Protein AF-A0A958SY53-F1 (afdb_monomer)

Nearest PDB structures (foldseek):
  1p1j-assembly1_B  TM=6.300E-01  e=2.894E+00  Saccharomyces cerevisiae
  1p1h-assembly1_C  TM=5.525E-01  e=1.852E+00  Saccharomyces cerevisiae
  1jkf-assembly1_A-2  TM=5.632E-01  e=2.104E+00  Saccharomyces cerevisiae
  1jkf-assembly1_B-2  TM=5.514E-01  e=3.503E+00  Saccharomyces cerevisiae
  1la2-assembly1_C  TM=5.282E-01  e=3.980E+00  Saccharomyces cerevisiae

Radius of gyration: 28.97 Å; Cα contacts (8 Å, |Δi|>4): 98; chains: 1; bounding box: 68×23×84 Å

Secondary structure (DSSP, 8-state):
-PPPHHHHHHHHHHHHHHHHHTTSS-------TT---------TT-EEEEEEEEEEEEEETTEEEEEEEEEEEEEEEEEEE-SS-EEEEEEE----------

Mean predicted aligned error: 14.81 Å

Solvent-accessible surface area (backbone atoms only — not comparable to full-atom values): 6851 Å² total; per-residue (Å²): 137,81,81,59,67,69,56,57,53,50,53,51,52,50,51,55,54,59,57,68,70,68,75,81,80,79,79,80,76,81,71,74,75,88,64,78,96,72,94,75,91,78,53,66,72,44,73,48,80,45,75,50,72,51,74,50,75,41,72,54,95,94,37,80,75,42,81,48,73,50,73,46,47,31,40,39,32,27,77,35,66,58,101,87,49,72,43,69,51,73,48,67,69,83,77,88,82,78,86,87,78,132

pLDDT: mean 78.02, std 15.88, range [39.72, 96.75]

Structure (mmCIF, N/CA/C/O backbone):
data_AF-A0A958SY53-F1
#
_entry.id   AF-A0A958SY53-F1
#
loop_
_atom_site.group_PDB
_atom_site.id
_atom_site.type_symbol
_atom_site.label_atom_id
_atom_site.label_alt_id
_atom_site.label_comp_id
_atom_site.label_asym_id
_atom_site.label_entity_id
_atom_site.label_seq_id
_atom_site.pdbx_PDB_ins_code
_atom_site.Cartn_x
_atom_site.Cartn_y
_atom_site.Cartn_z
_atom_site.occupancy
_atom_site.B_iso_or_equiv
_atom_site.auth_seq_id
_atom_site.auth_comp_id
_atom_site.auth_asym_id
_atom_site.auth_atom_id
_atom_site.pdbx_PDB_model_num
ATOM 1 N N . MET A 1 1 ? -27.425 -0.056 -67.933 1.00 48.47 1 MET A N 1
ATOM 2 C CA . MET A 1 1 ? -28.392 -0.542 -66.924 1.00 48.47 1 MET A CA 1
ATOM 3 C C . MET A 1 1 ? -28.431 0.480 -65.794 1.00 48.47 1 MET A C 1
ATOM 5 O O . MET A 1 1 ? -27.503 0.533 -65.004 1.00 48.47 1 MET A O 1
ATOM 9 N N . THR A 1 2 ? -29.408 1.388 -65.794 1.00 58.78 2 THR A N 1
ATOM 10 C CA . THR A 1 2 ? -29.509 2.492 -64.822 1.00 58.78 2 THR A CA 1
ATOM 11 C C . THR A 1 2 ? -30.378 2.064 -63.642 1.00 58.78 2 THR A C 1
ATOM 13 O O . THR A 1 2 ? -31.554 1.745 -63.818 1.00 58.78 2 THR A O 1
ATOM 16 N N . LEU A 1 3 ? -29.810 2.032 -62.433 1.00 57.31 3 LEU A N 1
ATOM 17 C CA . LEU A 1 3 ? -30.585 1.785 -61.214 1.00 57.31 3 LEU A CA 1
ATOM 18 C C . LEU A 1 3 ? -31.624 2.902 -61.027 1.00 57.31 3 LEU A C 1
ATOM 20 O O . LEU A 1 3 ? -31.291 4.086 -61.079 1.00 57.31 3 LEU A O 1
ATOM 24 N N . LYS A 1 4 ? -32.889 2.540 -60.770 1.00 68.31 4 LYS A N 1
ATOM 25 C CA . LYS A 1 4 ? -33.927 3.528 -60.434 1.00 68.31 4 LYS A CA 1
ATOM 26 C C . LYS A 1 4 ? -33.582 4.217 -59.108 1.00 68.31 4 LYS A C 1
ATOM 28 O O . LYS A 1 4 ? -33.306 3.547 -58.115 1.00 68.31 4 LYS A O 1
ATOM 33 N N . SER A 1 5 ? -33.690 5.549 -59.082 1.00 69.00 5 SER A N 1
ATOM 34 C CA . SER A 1 5 ? -33.386 6.429 -57.933 1.00 69.00 5 SER A CA 1
ATOM 35 C C . SER A 1 5 ? -34.0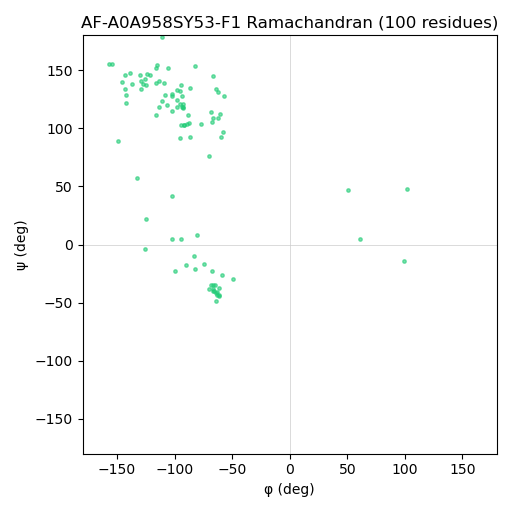36 5.984 -56.612 1.00 69.00 5 SER A C 1
ATOM 37 O O . SER A 1 5 ? -33.466 6.179 -55.541 1.00 69.00 5 SER A O 1
ATOM 39 N N . SER A 1 6 ? -35.194 5.320 -56.676 1.00 69.25 6 SER A N 1
ATOM 40 C CA . SER A 1 6 ? -35.870 4.764 -55.499 1.00 69.25 6 SER A CA 1
ATOM 41 C C . SER A 1 6 ? -35.040 3.705 -54.763 1.00 69.25 6 SER A C 1
ATOM 43 O O . SER A 1 6 ? -35.051 3.678 -53.537 1.00 69.25 6 SER A O 1
ATOM 45 N N . TYR A 1 7 ? -34.292 2.861 -55.482 1.00 77.50 7 TYR A N 1
ATOM 46 C CA . TYR A 1 7 ? -33.421 1.858 -54.864 1.00 77.50 7 TYR A CA 1
ATOM 47 C C . TYR A 1 7 ? -32.220 2.515 -54.187 1.00 77.50 7 TYR A C 1
ATOM 49 O O . TYR A 1 7 ? -31.861 2.137 -53.082 1.00 77.50 7 TYR A O 1
ATOM 57 N N . VAL A 1 8 ? -31.656 3.562 -54.795 1.00 74.50 8 VAL A N 1
ATOM 58 C CA . VAL A 1 8 ? -30.533 4.315 -54.216 1.00 74.50 8 VAL A CA 1
ATOM 59 C C . VAL A 1 8 ? -30.935 4.960 -52.886 1.00 74.50 8 VAL A C 1
ATOM 61 O O . VAL A 1 8 ? -30.198 4.855 -51.912 1.00 74.50 8 VAL A O 1
ATOM 64 N N . LYS A 1 9 ? -32.134 5.553 -52.807 1.00 76.38 9 LYS A N 1
ATOM 65 C CA . LYS A 1 9 ? -32.663 6.142 -51.562 1.00 76.38 9 LYS A CA 1
ATOM 66 C C . LYS A 1 9 ? -32.958 5.087 -50.492 1.00 76.38 9 LYS A C 1
ATOM 68 O O . LYS A 1 9 ? -32.681 5.323 -49.321 1.00 76.38 9 LYS A O 1
ATOM 73 N N . PHE A 1 10 ? -33.477 3.928 -50.897 1.00 79.50 10 PHE A N 1
ATOM 74 C CA . PHE A 1 10 ? -33.731 2.807 -49.992 1.00 79.50 10 PHE A CA 1
ATOM 75 C C . PHE A 1 10 ? -32.431 2.249 -49.395 1.00 79.50 10 PHE A C 1
ATOM 77 O O . PHE A 1 10 ? -32.318 2.126 -48.179 1.00 79.50 10 PHE A O 1
ATOM 84 N N . PHE A 1 11 ? -31.418 1.993 -50.229 1.00 80.00 11 PHE A N 1
ATOM 85 C CA . PHE A 1 11 ? -30.117 1.506 -49.764 1.00 80.00 11 PHE A CA 1
ATOM 86 C C . PHE A 1 11 ? -29.364 2.547 -48.930 1.00 80.00 11 PHE A C 1
ATOM 88 O O . PHE A 1 11 ? -28.721 2.182 -47.951 1.00 80.00 11 PHE A O 1
ATOM 95 N N . PHE A 1 12 ? -29.489 3.836 -49.253 1.00 79.62 12 PHE A N 1
ATOM 96 C CA . PHE A 1 12 ? -28.901 4.910 -48.452 1.00 79.62 12 PHE A CA 1
ATOM 97 C C . PHE A 1 12 ? -29.560 5.030 -47.067 1.00 79.62 12 PHE A C 1
ATOM 99 O O . PHE A 1 12 ? -28.866 5.174 -46.064 1.00 79.62 12 PHE A O 1
ATOM 106 N N . GLY A 1 13 ? -30.888 4.888 -46.987 1.00 80.31 13 GLY A N 1
ATOM 107 C CA . GLY A 1 13 ? -31.607 4.838 -45.710 1.00 80.31 13 GLY A CA 1
ATOM 108 C C . GLY A 1 13 ? -31.235 3.614 -44.867 1.00 80.31 13 GLY A C 1
ATOM 109 O O . GLY A 1 13 ? -30.999 3.744 -43.667 1.00 80.31 13 GLY A O 1
ATOM 110 N N . LEU A 1 14 ? -31.105 2.443 -45.501 1.00 80.19 14 LEU A N 1
ATOM 111 C CA . LEU A 1 14 ? -30.658 1.214 -44.838 1.00 80.19 14 LEU A CA 1
ATOM 112 C C . LEU A 1 14 ? -29.227 1.351 -44.301 1.00 80.19 14 LEU A C 1
ATOM 114 O O . LEU A 1 14 ? -28.941 0.921 -43.189 1.00 80.19 14 LEU A O 1
ATOM 118 N N . PHE A 1 15 ? -28.341 1.987 -45.066 1.00 77.56 15 PHE A N 1
ATOM 119 C CA . PHE A 1 15 ? -26.958 2.226 -44.667 1.00 77.56 15 PHE A CA 1
ATOM 120 C C . PHE A 1 15 ? -26.861 3.126 -43.425 1.00 77.56 15 PHE A C 1
ATOM 122 O O . PHE A 1 15 ? -26.137 2.794 -42.490 1.00 77.56 15 PHE A O 1
ATOM 129 N N . ILE A 1 16 ? -27.648 4.207 -43.358 1.00 77.19 16 ILE A N 1
ATOM 130 C CA . ILE A 1 16 ? -27.702 5.074 -42.168 1.00 77.19 16 ILE A CA 1
ATOM 131 C C . ILE A 1 16 ? -28.294 4.333 -40.960 1.00 77.19 16 ILE A C 1
ATOM 133 O O . ILE A 1 16 ? -27.782 4.469 -39.848 1.00 77.19 16 ILE A O 1
ATOM 137 N N . TYR A 1 17 ? -29.327 3.510 -41.168 1.00 75.12 17 TYR A N 1
ATOM 138 C CA . TYR A 1 17 ? -29.905 2.690 -40.101 1.00 75.12 17 TYR A CA 1
ATOM 139 C C . TYR A 1 17 ? -28.883 1.697 -39.526 1.00 75.12 17 TYR A C 1
ATOM 141 O O . TYR A 1 17 ? -28.731 1.617 -38.309 1.00 75.12 17 TYR A O 1
ATOM 149 N N . LEU A 1 18 ? -28.111 1.014 -40.378 1.00 73.12 18 LEU A N 1
ATOM 150 C CA . LEU A 1 18 ? -27.084 0.060 -39.944 1.00 73.12 18 LEU A CA 1
ATOM 151 C C . LEU A 1 18 ? -25.933 0.719 -39.165 1.00 73.12 18 LEU A C 1
ATOM 153 O O . LEU A 1 18 ? -25.432 0.122 -38.215 1.00 73.12 18 LEU A O 1
ATOM 157 N N . ILE A 1 19 ? -25.545 1.954 -39.506 1.00 69.44 19 ILE A N 1
ATOM 158 C CA . ILE A 1 19 ? -24.502 2.697 -38.773 1.00 69.44 19 ILE A CA 1
ATOM 159 C C . ILE A 1 19 ? -24.975 3.078 -37.360 1.00 69.44 19 ILE A C 1
ATOM 161 O O . ILE A 1 19 ? -24.188 3.031 -36.418 1.00 69.44 19 ILE A O 1
ATOM 165 N N . SER A 1 20 ? -26.264 3.393 -37.183 1.00 64.88 20 SER A N 1
ATOM 166 C CA . SER A 1 20 ? -26.818 3.817 -35.886 1.00 64.88 20 SER A CA 1
ATOM 167 C C . SER A 1 20 ? -26.837 2.725 -34.805 1.00 64.88 20 SER A C 1
ATOM 169 O O . SER A 1 20 ? -26.832 3.041 -33.618 1.00 64.88 20 SER A O 1
ATOM 171 N N . ILE A 1 21 ? -26.812 1.445 -35.194 1.00 65.56 21 ILE A N 1
ATOM 172 C CA . ILE A 1 21 ? -26.846 0.300 -34.263 1.00 65.56 21 ILE A CA 1
ATOM 173 C C . ILE A 1 21 ? -25.438 0.001 -33.701 1.00 65.56 21 ILE A C 1
ATOM 175 O O . ILE A 1 21 ? -25.302 -0.605 -32.641 1.00 65.56 21 ILE A O 1
ATOM 179 N N . GLY A 1 22 ? -24.376 0.453 -34.380 1.00 60.03 22 GLY A N 1
ATOM 180 C CA . GLY A 1 22 ? -22.984 0.137 -34.036 1.00 60.03 22 GLY A CA 1
ATOM 181 C C . GLY A 1 22 ? -22.350 1.001 -32.940 1.00 60.03 22 GLY A C 1
ATOM 182 O O . GLY A 1 22 ? -21.258 0.676 -32.483 1.00 60.03 22 GLY A O 1
ATOM 183 N N . SER A 1 23 ? -22.992 2.090 -32.503 1.00 57.03 23 SER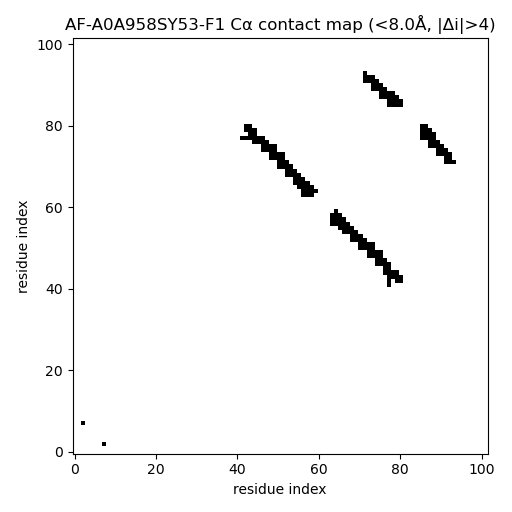 A N 1
ATOM 184 C CA . SER A 1 23 ? -22.351 3.089 -31.625 1.00 57.03 23 SER A CA 1
ATOM 185 C C . SER A 1 23 ? -22.581 2.901 -30.119 1.00 57.03 23 SER A C 1
ATOM 187 O O . SER A 1 23 ? -22.134 3.742 -29.348 1.00 57.03 23 SER A O 1
ATOM 189 N N . PHE A 1 24 ? -23.249 1.831 -29.669 1.00 54.97 24 PHE A N 1
ATOM 190 C CA . PHE A 1 24 ? -23.637 1.685 -28.252 1.00 54.97 24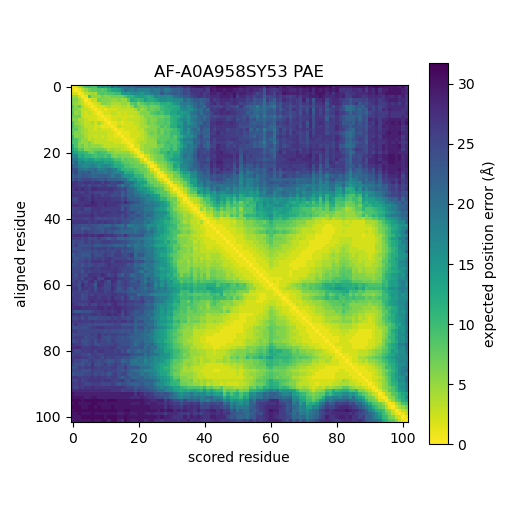 PHE A CA 1
ATOM 191 C C . PHE A 1 24 ? -22.765 0.729 -27.412 1.00 54.97 24 PHE A C 1
ATOM 193 O O . PHE A 1 24 ? -23.073 0.496 -26.249 1.00 54.97 24 PHE A O 1
ATOM 200 N N . SER A 1 25 ? -21.676 0.175 -27.958 1.00 56.94 25 SER A N 1
ATOM 201 C CA . SER A 1 25 ? -20.990 -0.971 -27.320 1.00 56.94 25 SER A CA 1
ATOM 202 C C . SER A 1 25 ? -19.498 -0.782 -27.034 1.00 56.94 25 SER A C 1
ATOM 204 O O . SER A 1 25 ? -18.783 -1.768 -26.900 1.00 56.94 25 SER A O 1
ATOM 206 N N . ALA A 1 26 ? -19.006 0.453 -26.943 1.00 53.41 26 ALA A N 1
ATOM 207 C CA . ALA A 1 26 ? -17.604 0.713 -26.606 1.00 53.41 26 ALA A CA 1
ATOM 208 C C . ALA A 1 26 ? -17.493 1.782 -25.515 1.00 53.41 26 ALA A C 1
ATOM 210 O O . ALA A 1 26 ? -16.885 2.830 -25.704 1.00 53.41 26 ALA A O 1
ATOM 211 N N . GLN A 1 27 ? -18.133 1.533 -24.375 1.00 56.59 27 GLN A N 1
ATOM 212 C CA . GLN A 1 27 ? -17.782 2.227 -23.145 1.00 56.59 27 GLN A CA 1
ATOM 213 C C . GLN A 1 27 ? -16.816 1.304 -22.404 1.00 56.59 27 GLN A C 1
ATOM 215 O O . GLN A 1 27 ? -17.239 0.378 -21.715 1.00 56.59 27 GLN A O 1
ATOM 220 N N . GLU A 1 28 ? -15.516 1.487 -22.639 1.00 58.69 28 GLU A N 1
ATOM 221 C CA . GLU A 1 28 ? -14.492 0.821 -21.839 1.00 58.69 28 GLU A CA 1
ATOM 222 C C . GLU A 1 28 ? -14.683 1.280 -20.394 1.00 58.69 28 GLU A C 1
ATOM 224 O O . GLU A 1 28 ? -14.556 2.461 -20.071 1.00 58.69 28 GLU A O 1
ATOM 229 N N . GLN A 1 29 ? -15.096 0.355 -19.532 1.00 55.94 29 GLN A N 1
ATOM 230 C CA . GLN A 1 29 ? -15.154 0.608 -18.106 1.00 55.94 29 GLN A CA 1
ATOM 231 C C . GLN A 1 29 ? -13.707 0.752 -17.641 1.00 55.94 29 GLN A C 1
ATOM 233 O O . GLN A 1 29 ? -12.982 -0.239 -17.573 1.00 55.94 29 GLN A O 1
ATOM 238 N N . GLU A 1 30 ? -13.286 1.985 -17.361 1.00 57.41 30 GLU A N 1
ATOM 239 C CA . GLU A 1 30 ? -12.031 2.271 -16.677 1.00 57.41 30 GLU A CA 1
ATOM 240 C C . GLU A 1 30 ? -12.103 1.577 -15.312 1.00 57.41 30 GLU A C 1
ATOM 242 O O . GLU A 1 30 ? -12.708 2.067 -14.358 1.00 57.41 30 GLU A O 1
ATOM 247 N N . THR A 1 31 ? -11.596 0.346 -15.245 1.00 58.84 31 THR A N 1
ATOM 248 C CA . THR A 1 31 ? -11.385 -0.340 -13.978 1.00 58.84 31 THR A CA 1
ATOM 249 C C . THR A 1 31 ? -10.379 0.495 -13.222 1.00 58.84 31 THR A C 1
ATOM 251 O O . THR A 1 31 ? -9.212 0.543 -13.601 1.00 58.84 31 THR A O 1
ATOM 254 N N . ASP A 1 32 ? -10.845 1.170 -12.178 1.00 56.16 32 ASP A N 1
ATOM 255 C CA . ASP A 1 32 ? -9.985 1.870 -11.244 1.00 56.16 32 ASP A CA 1
ATOM 256 C C . ASP A 1 32 ? -8.999 0.857 -10.632 1.00 56.16 32 ASP A C 1
ATOM 258 O O . ASP A 1 32 ? -9.327 0.099 -9.718 1.00 56.16 32 ASP A O 1
ATOM 262 N N . THR A 1 33 ? -7.787 0.792 -11.190 1.00 65.25 33 THR A N 1
ATOM 263 C CA . THR A 1 3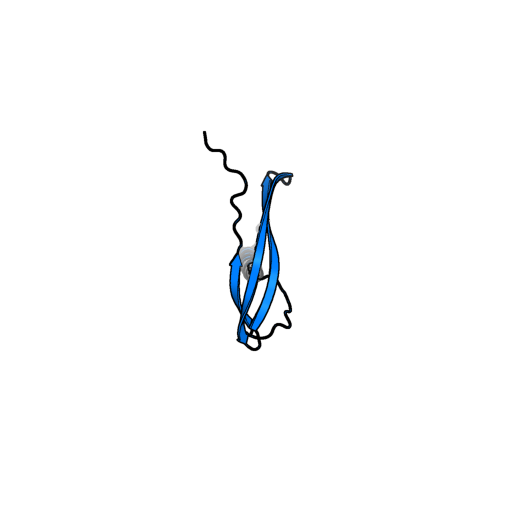3 ? -6.718 -0.105 -10.733 1.00 65.25 33 THR A CA 1
ATOM 264 C C . THR A 1 33 ? -5.986 0.452 -9.514 1.00 65.25 33 THR A C 1
ATOM 266 O O . THR A 1 33 ? -4.941 -0.077 -9.137 1.00 65.25 33 THR A O 1
ATOM 269 N N . THR A 1 34 ? -6.470 1.542 -8.904 1.00 69.50 34 THR A N 1
ATOM 270 C CA . THR A 1 34 ? -5.841 2.096 -7.697 1.00 69.50 34 THR A CA 1
ATOM 271 C C . THR A 1 34 ? -6.118 1.250 -6.451 1.00 69.50 34 THR A C 1
ATOM 273 O O . THR A 1 34 ? -5.388 1.362 -5.465 1.00 69.50 34 THR A O 1
ATOM 276 N N . GLY A 1 35 ? -7.124 0.366 -6.494 1.00 64.56 35 GLY A N 1
ATOM 277 C CA . GLY A 1 35 ? -7.465 -0.557 -5.413 1.00 64.56 35 GLY A CA 1
ATOM 278 C C . GLY A 1 35 ? -6.839 -1.944 -5.577 1.00 64.56 35 GLY A C 1
ATOM 279 O O . GLY A 1 35 ? -6.951 -2.573 -6.626 1.00 64.56 35 GLY A O 1
ATOM 280 N N . ILE A 1 36 ? -6.230 -2.466 -4.510 1.00 65.88 36 ILE A N 1
ATOM 281 C CA . ILE A 1 36 ? -5.807 -3.872 -4.432 1.00 65.88 36 ILE A CA 1
ATOM 282 C C . ILE A 1 36 ? -6.944 -4.658 -3.759 1.00 65.88 36 ILE A C 1
ATOM 284 O O . ILE A 1 36 ? -7.263 -4.355 -2.606 1.00 65.88 36 ILE A O 1
ATOM 288 N N . PRO A 1 37 ? -7.568 -5.654 -4.421 1.00 66.56 37 PRO A N 1
ATOM 289 C CA . PRO A 1 37 ? -8.610 -6.461 -3.796 1.00 66.56 37 PRO A CA 1
ATOM 290 C C . PRO A 1 37 ? -8.001 -7.298 -2.665 1.00 66.56 37 PRO A C 1
ATOM 292 O O . PRO A 1 37 ? -7.234 -8.231 -2.901 1.00 66.56 37 PRO A O 1
ATOM 295 N N . PHE A 1 38 ? -8.326 -6.943 -1.423 1.00 74.12 38 PHE A N 1
ATOM 296 C CA . PHE A 1 38 ? -7.774 -7.559 -0.220 1.00 74.12 38 PHE A CA 1
ATOM 297 C C . PHE A 1 38 ? -8.861 -7.669 0.852 1.00 74.12 38 PHE A C 1
ATOM 299 O O . PHE A 1 38 ? -9.441 -6.665 1.260 1.00 74.12 38 PHE A O 1
ATOM 306 N N . VAL A 1 39 ? -9.141 -8.892 1.312 1.00 77.12 39 VAL A N 1
ATOM 307 C CA . VAL A 1 39 ? -10.051 -9.127 2.441 1.00 77.12 39 VAL A CA 1
ATOM 308 C C . VAL A 1 39 ? -9.220 -9.150 3.716 1.00 77.12 39 VAL A C 1
ATOM 310 O O . VAL A 1 39 ? -8.536 -10.132 4.006 1.00 77.12 39 VAL 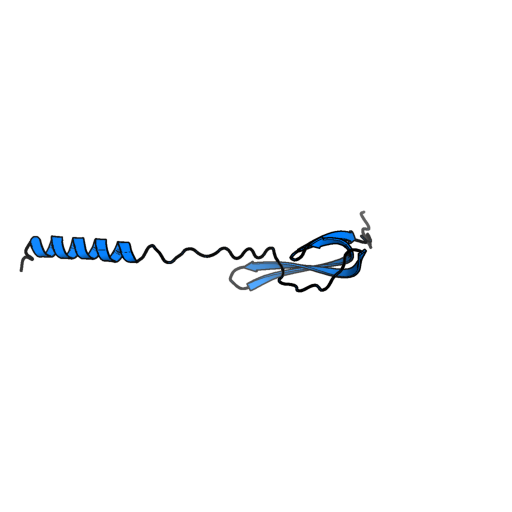A O 1
ATOM 313 N N . ALA A 1 40 ? -9.268 -8.053 4.464 1.00 75.75 40 ALA A N 1
ATOM 314 C CA . ALA A 1 40 ? -8.661 -7.964 5.782 1.00 75.75 40 ALA A CA 1
ATOM 315 C C . ALA A 1 40 ? -9.710 -8.283 6.855 1.00 75.75 40 ALA A C 1
ATOM 317 O O . ALA A 1 40 ? -10.826 -7.783 6.780 1.00 75.75 40 ALA A O 1
ATOM 3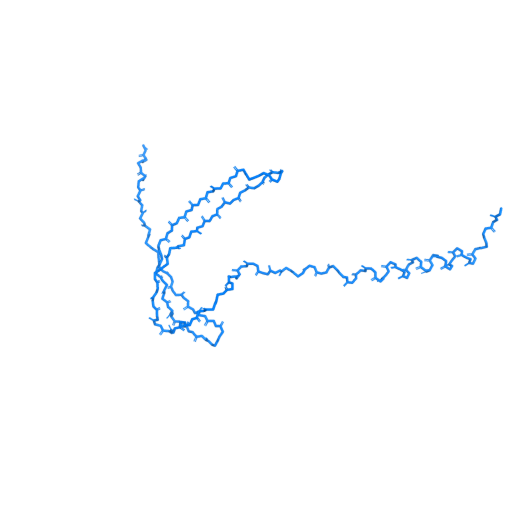18 N N . TYR A 1 41 ? -9.346 -9.071 7.867 1.00 85.25 41 TYR A N 1
ATOM 319 C CA . TYR A 1 41 ? -10.159 -9.290 9.074 1.00 85.25 41 TYR A CA 1
ATOM 320 C C . TYR A 1 41 ? -9.617 -8.464 10.244 1.00 85.25 41 TYR A C 1
ATOM 322 O O . TYR A 1 41 ? -9.453 -8.968 11.352 1.00 85.25 41 TYR A O 1
ATOM 330 N N . TRP A 1 42 ? -9.238 -7.217 9.973 1.00 91.19 42 TRP A N 1
ATOM 331 C CA . TRP A 1 42 ? -8.627 -6.362 10.983 1.00 91.19 42 TRP A CA 1
ATOM 332 C C . TRP A 1 42 ? -9.683 -5.716 11.868 1.00 91.19 42 TRP A C 1
ATOM 334 O O . TRP A 1 42 ? -10.818 -5.474 11.452 1.00 91.19 42 TRP A O 1
ATOM 344 N N . SER A 1 43 ? -9.273 -5.403 13.085 1.00 92.00 43 SER A N 1
ATOM 345 C CA . SER A 1 43 ? -10.019 -4.640 14.071 1.00 92.00 43 SER A CA 1
ATOM 346 C C . SER A 1 43 ? -9.307 -3.323 14.357 1.00 92.00 43 SER A C 1
ATOM 348 O O . SER A 1 43 ? -8.092 -3.184 14.206 1.00 92.00 43 SER A O 1
ATOM 350 N N . LYS A 1 44 ? -10.069 -2.320 14.792 1.00 95.00 44 LYS A N 1
ATOM 351 C CA . LYS A 1 44 ? -9.496 -1.068 15.289 1.00 95.00 44 LYS A CA 1
ATOM 352 C C . LYS A 1 44 ? -8.531 -1.348 16.444 1.00 95.00 44 LYS A C 1
ATOM 354 O O . LYS A 1 44 ? -8.911 -1.970 17.431 1.00 95.00 44 LYS A O 1
ATOM 359 N N . GLY A 1 45 ? -7.317 -0.819 16.337 1.00 94.44 45 GLY A N 1
ATOM 360 C CA . GLY A 1 45 ? -6.230 -1.042 17.288 1.00 94.44 45 GLY A CA 1
ATOM 361 C C . GLY A 1 45 ? -5.214 -2.092 16.841 1.00 94.44 45 GLY A C 1
ATOM 362 O O . GLY A 1 45 ? -4.127 -2.110 17.412 1.00 94.44 45 GLY A O 1
ATOM 363 N N . ASP A 1 46 ? -5.519 -2.900 15.821 1.00 95.25 46 ASP A N 1
ATOM 364 C CA . ASP A 1 46 ? -4.570 -3.880 15.295 1.00 95.25 46 ASP A CA 1
ATOM 365 C C . ASP A 1 46 ? -3.366 -3.193 14.639 1.00 95.25 46 ASP A C 1
ATOM 367 O O . ASP A 1 46 ? -3.489 -2.139 13.998 1.00 95.25 46 ASP A O 1
ATOM 371 N N . GLU A 1 47 ? -2.200 -3.821 14.788 1.00 95.12 47 GLU A N 1
ATOM 372 C CA . GLU A 1 47 ? -0.930 -3.356 14.240 1.00 95.12 47 GLU A CA 1
ATOM 373 C C . GLU A 1 47 ? -0.227 -4.472 13.461 1.00 95.12 47 GLU A C 1
ATOM 375 O O . GLU A 1 47 ? -0.096 -5.601 13.936 1.00 95.12 47 GLU A O 1
ATOM 380 N N . TYR A 1 48 ? 0.262 -4.142 12.265 1.00 91.81 48 TYR A N 1
ATOM 381 C CA . TYR A 1 48 ? 0.929 -5.083 11.366 1.00 91.81 48 TYR A CA 1
ATOM 382 C C . TYR A 1 48 ? 2.165 -4.454 10.738 1.00 91.81 48 TYR A C 1
ATOM 384 O O . TYR A 1 48 ? 2.134 -3.313 10.283 1.00 91.81 48 TYR A O 1
ATOM 392 N N . ASN A 1 49 ? 3.247 -5.223 10.652 1.00 91.56 49 ASN A N 1
ATOM 393 C CA . ASN A 1 49 ? 4.446 -4.803 9.937 1.00 91.56 49 ASN A CA 1
ATOM 394 C C . ASN A 1 49 ? 4.443 -5.404 8.532 1.00 91.56 49 ASN A C 1
ATOM 396 O O . ASN A 1 49 ? 4.385 -6.624 8.377 1.00 91.56 49 ASN A O 1
ATOM 400 N N . PHE A 1 50 ? 4.545 -4.549 7.519 1.00 88.88 50 PHE A N 1
ATOM 401 C CA . PHE A 1 50 ? 4.642 -4.944 6.119 1.00 88.88 50 PHE A CA 1
ATOM 402 C C . PHE A 1 50 ? 5.982 -4.520 5.529 1.00 88.88 50 PHE A C 1
ATOM 404 O O . PHE A 1 50 ? 6.580 -3.521 5.927 1.00 88.88 50 PHE A O 1
ATOM 411 N N . GLN A 1 51 ? 6.435 -5.268 4.529 1.00 90.19 51 GLN A N 1
ATOM 412 C CA . GLN A 1 51 ? 7.445 -4.797 3.593 1.00 90.19 51 GLN A CA 1
ATOM 413 C C . GLN A 1 51 ? 6.728 -4.405 2.305 1.00 90.19 51 GLN A C 1
ATOM 415 O O . GLN A 1 51 ? 6.137 -5.256 1.643 1.00 90.19 51 GLN A O 1
ATOM 420 N N . ILE A 1 52 ? 6.766 -3.122 1.960 1.00 86.81 52 ILE A N 1
ATOM 421 C CA . ILE A 1 52 ? 6.215 -2.628 0.700 1.00 86.81 52 ILE A CA 1
ATOM 422 C C . ILE A 1 52 ? 7.341 -2.587 -0.320 1.00 86.81 52 ILE A C 1
ATOM 424 O O . ILE A 1 52 ? 8.378 -1.976 -0.068 1.00 86.81 52 ILE A O 1
ATOM 428 N N . THR A 1 53 ? 7.117 -3.204 -1.478 1.00 88.25 53 THR A N 1
ATOM 429 C CA . THR A 1 53 ? 8.028 -3.154 -2.622 1.00 88.25 53 THR A CA 1
ATOM 430 C C . THR A 1 53 ? 7.363 -2.394 -3.761 1.00 88.25 53 THR A C 1
ATOM 432 O O . THR A 1 53 ? 6.332 -2.811 -4.282 1.00 88.25 53 THR A O 1
ATOM 435 N N . LYS A 1 54 ? 7.961 -1.273 -4.164 1.00 86.94 54 LYS A N 1
ATOM 436 C CA . LYS A 1 54 ? 7.562 -0.512 -5.345 1.00 86.94 54 LYS A CA 1
ATOM 437 C C . LYS A 1 54 ? 8.388 -0.984 -6.532 1.00 86.94 54 LYS A C 1
ATOM 439 O O . LYS A 1 54 ? 9.605 -0.826 -6.523 1.00 86.94 54 LYS A O 1
ATOM 444 N N . VAL A 1 55 ? 7.727 -1.532 -7.546 1.00 90.50 55 VAL A N 1
ATOM 445 C CA . VAL A 1 55 ? 8.355 -1.965 -8.800 1.00 90.50 55 VAL A CA 1
ATOM 446 C C . VAL A 1 55 ? 8.074 -0.919 -9.879 1.00 90.50 55 VAL A C 1
ATOM 448 O O . VAL A 1 55 ? 6.930 -0.501 -10.056 1.00 90.50 55 VAL A O 1
ATOM 451 N N . LYS A 1 56 ? 9.114 -0.463 -10.582 1.00 90.62 56 LYS A N 1
ATOM 452 C CA . LYS A 1 56 ? 9.015 0.452 -11.721 1.00 90.62 56 LYS A CA 1
ATOM 453 C C . LYS A 1 56 ? 9.508 -0.262 -12.974 1.00 90.62 56 LYS A C 1
ATOM 455 O O . LYS A 1 56 ? 10.702 -0.524 -13.113 1.00 90.62 56 LYS A O 1
ATOM 460 N N . GLN A 1 57 ? 8.581 -0.525 -13.886 1.00 94.62 57 GLN A N 1
ATOM 461 C CA . GLN A 1 57 ? 8.859 -1.153 -15.170 1.00 94.62 57 GLN A CA 1
ATOM 462 C C . GLN A 1 57 ? 8.599 -0.168 -16.311 1.00 94.62 57 GLN A C 1
ATOM 464 O O . GLN A 1 57 ? 7.658 0.623 -16.250 1.00 94.62 57 GLN A O 1
ATOM 469 N N . GLU A 1 58 ? 9.453 -0.193 -17.329 1.00 94.56 58 GLU A N 1
ATOM 470 C CA . GLU A 1 58 ? 9.280 0.568 -18.569 1.00 94.56 58 GLU A CA 1
ATOM 471 C C . GLU A 1 58 ? 9.413 -0.404 -19.748 1.00 94.56 58 GLU A C 1
ATOM 473 O O . GLU A 1 58 ? 10.278 -1.285 -19.737 1.00 94.56 58 GLU A O 1
ATOM 478 N N . TRP A 1 59 ? 8.546 -0.253 -20.749 1.00 95.06 59 TRP A N 1
ATOM 479 C CA . TRP A 1 59 ? 8.519 -1.079 -21.956 1.00 95.06 59 TRP A CA 1
ATOM 480 C C . TRP A 1 59 ? 8.696 -0.203 -23.192 1.00 95.06 59 TRP A C 1
ATOM 482 O O . TRP A 1 59 ? 8.217 0.932 -23.234 1.00 95.06 59 TRP A O 1
ATOM 492 N N . LYS A 1 60 ? 9.367 -0.741 -24.209 1.00 94.25 60 LYS A N 1
ATOM 493 C CA . LYS A 1 60 ? 9.496 -0.142 -25.536 1.00 94.25 60 LYS A CA 1
ATOM 494 C C . LYS A 1 60 ? 9.448 -1.250 -26.582 1.00 94.25 60 LYS A C 1
ATOM 496 O O . LYS A 1 60 ? 10.208 -2.204 -26.467 1.00 94.25 60 LYS A O 1
ATOM 501 N N . ASP A 1 61 ? 8.589 -1.101 -27.588 1.00 92.50 61 ASP A N 1
ATOM 502 C CA . ASP A 1 61 ? 8.432 -2.066 -28.688 1.00 92.50 61 ASP A CA 1
ATOM 503 C C . ASP A 1 61 ? 8.233 -3.508 -28.171 1.00 92.50 61 ASP A C 1
ATOM 505 O O . ASP A 1 61 ? 8.932 -4.434 -28.574 1.00 92.50 61 ASP A O 1
ATOM 509 N N . ASP A 1 62 ? 7.336 -3.664 -27.189 1.00 92.06 62 ASP A N 1
ATOM 510 C CA . ASP A 1 62 ? 7.040 -4.914 -26.467 1.00 92.06 62 ASP A CA 1
ATOM 511 C C . ASP A 1 62 ? 8.217 -5.540 -25.690 1.00 92.06 62 ASP A C 1
ATOM 513 O O . ASP A 1 62 ? 8.072 -6.588 -25.057 1.00 92.06 62 ASP A O 1
ATOM 517 N N . ALA A 1 63 ? 9.372 -4.873 -25.645 1.00 92.88 63 ALA A N 1
ATOM 518 C CA . ALA A 1 63 ? 10.522 -5.271 -24.847 1.00 92.88 63 ALA A CA 1
ATOM 519 C C . ALA A 1 63 ? 10.581 -4.492 -23.524 1.00 92.88 63 ALA A C 1
ATOM 521 O O . ALA A 1 63 ? 10.466 -3.266 -23.488 1.00 92.88 63 ALA A O 1
ATOM 522 N N . LEU A 1 64 ? 10.807 -5.204 -22.418 1.00 93.69 64 LEU A N 1
ATOM 523 C CA . LEU A 1 64 ? 11.067 -4.601 -21.108 1.00 93.69 64 LEU A CA 1
ATOM 524 C C . LEU A 1 64 ? 12.439 -3.902 -21.132 1.00 93.69 64 LEU A C 1
ATOM 526 O O . LEU A 1 64 ? 13.468 -4.565 -21.255 1.00 93.69 64 LEU A O 1
ATOM 530 N N . THR A 1 65 ? 12.465 -2.575 -21.009 1.00 93.56 65 THR A N 1
ATOM 531 C CA . THR A 1 65 ? 13.695 -1.762 -21.070 1.00 93.56 65 THR A CA 1
ATOM 532 C C . THR A 1 65 ? 14.221 -1.361 -19.700 1.00 93.56 65 THR A C 1
ATOM 534 O O . THR A 1 65 ? 15.412 -1.082 -19.558 1.00 93.56 65 THR A O 1
ATOM 537 N N . LYS A 1 66 ? 13.359 -1.348 -18.680 1.00 89.81 66 LYS A N 1
ATOM 538 C CA . LYS A 1 66 ? 13.733 -1.011 -17.306 1.00 89.81 66 LYS A CA 1
ATOM 539 C C . LYS A 1 66 ? 12.918 -1.817 -16.311 1.00 89.81 66 LYS A C 1
ATOM 541 O O . LYS A 1 66 ? 11.720 -1.996 -16.506 1.00 89.81 66 LYS A O 1
ATOM 546 N N . ASN A 1 67 ? 13.566 -2.271 -15.243 1.00 93.19 67 ASN A N 1
ATOM 547 C CA . ASN A 1 67 ? 12.929 -2.987 -14.146 1.00 93.19 67 ASN A CA 1
ATOM 548 C C . ASN A 1 67 ? 13.672 -2.691 -12.839 1.00 93.19 67 ASN A C 1
ATOM 550 O O . ASN A 1 67 ? 14.613 -3.395 -12.481 1.00 93.19 67 ASN A O 1
ATOM 554 N N . ASP A 1 68 ? 13.253 -1.630 -12.157 1.00 91.94 68 ASP A N 1
ATOM 555 C CA . ASP A 1 68 ? 13.806 -1.238 -10.863 1.00 91.94 68 ASP A CA 1
ATOM 556 C C . ASP A 1 68 ? 12.824 -1.581 -9.746 1.00 91.94 68 ASP A C 1
ATOM 558 O O . ASP A 1 68 ? 11.605 -1.547 -9.935 1.00 91.94 68 ASP A O 1
ATOM 562 N N . SER A 1 69 ? 13.338 -1.840 -8.545 1.00 92.25 69 SER A N 1
ATOM 563 C CA . SER A 1 69 ? 12.491 -1.955 -7.361 1.00 92.25 69 SER A CA 1
ATOM 564 C C . SER A 1 69 ? 13.112 -1.281 -6.145 1.00 92.25 69 SER A C 1
ATOM 566 O O . SER A 1 69 ? 14.331 -1.245 -5.984 1.00 92.25 69 SER A O 1
ATOM 568 N N . SER A 1 70 ? 12.262 -0.740 -5.278 1.00 88.19 70 SER A N 1
ATOM 569 C CA . SER A 1 70 ? 12.645 -0.236 -3.961 1.00 88.19 70 SER A CA 1
ATOM 570 C C . SER A 1 70 ? 11.730 -0.831 -2.902 1.00 88.19 70 SER A C 1
ATOM 572 O O . SER A 1 70 ? 10.534 -0.997 -3.132 1.00 88.19 70 SER A O 1
ATOM 574 N N . SER A 1 71 ? 12.291 -1.190 -1.746 1.00 88.62 71 SER A N 1
ATOM 575 C CA . SER A 1 71 ? 11.534 -1.796 -0.647 1.00 88.62 71 SER A CA 1
ATOM 576 C C . SER A 1 71 ? 11.726 -1.025 0.648 1.00 88.62 71 SER A C 1
ATOM 578 O O . SER A 1 71 ? 12.830 -0.569 0.937 1.00 88.62 71 SER A O 1
ATOM 580 N N . TYR A 1 72 ? 10.663 -0.903 1.434 1.00 86.75 72 TYR A N 1
ATOM 581 C CA . TYR A 1 72 ? 10.684 -0.248 2.738 1.00 86.75 72 TYR A CA 1
ATOM 582 C C . TYR A 1 72 ? 9.764 -0.974 3.720 1.00 86.75 72 TYR A C 1
ATOM 584 O O . TYR A 1 72 ? 8.734 -1.535 3.339 1.00 86.75 72 TYR A O 1
ATOM 592 N N . LYS A 1 73 ? 10.168 -0.997 4.993 1.00 90.19 73 LYS A N 1
ATOM 593 C CA . LYS A 1 73 ? 9.363 -1.560 6.079 1.00 90.19 73 LYS A CA 1
ATOM 594 C C . LYS A 1 73 ? 8.421 -0.492 6.613 1.00 90.19 73 LYS A C 1
ATOM 596 O O . LYS A 1 73 ? 8.833 0.646 6.844 1.00 90.19 73 LYS A O 1
ATOM 601 N N . VAL A 1 74 ? 7.169 -0.876 6.803 1.00 91.81 74 VAL A N 1
ATOM 602 C CA . VAL A 1 74 ? 6.115 -0.012 7.325 1.00 91.81 74 VAL A CA 1
ATOM 603 C C . VAL A 1 74 ? 5.376 -0.700 8.456 1.00 91.81 74 VAL A C 1
ATOM 605 O O . VAL A 1 74 ? 5.168 -1.913 8.417 1.00 91.81 74 VAL A O 1
ATOM 608 N N . ASN A 1 75 ? 4.940 0.086 9.430 1.00 94.31 75 ASN A N 1
ATOM 609 C CA . ASN A 1 75 ? 3.966 -0.336 10.422 1.00 94.31 75 ASN A CA 1
ATOM 610 C C . ASN A 1 75 ? 2.605 0.259 10.056 1.00 94.31 75 ASN A C 1
ATOM 612 O O . ASN A 1 75 ? 2.486 1.458 9.798 1.00 94.31 75 ASN A O 1
ATOM 616 N N . PHE A 1 76 ? 1.592 -0.595 9.981 1.00 93.25 76 PHE A N 1
ATOM 617 C CA . PHE A 1 76 ? 0.206 -0.234 9.728 1.00 93.25 76 PHE A CA 1
ATOM 618 C C . PHE A 1 76 ? -0.571 -0.387 11.023 1.00 93.25 76 PHE A C 1
ATOM 620 O O . PHE A 1 76 ? -0.678 -1.494 11.543 1.00 93.25 76 PHE A O 1
ATOM 627 N N . LYS A 1 77 ? -1.157 0.711 11.493 1.00 96.06 77 LYS A N 1
ATOM 628 C CA . LYS A 1 77 ? -2.066 0.736 12.634 1.00 96.06 77 LYS A CA 1
ATOM 629 C C . LYS A 1 77 ? -3.475 1.055 12.169 1.00 96.06 77 LYS A C 1
ATOM 631 O O . LYS A 1 77 ? -3.710 2.108 11.568 1.00 96.06 77 LYS A O 1
ATOM 636 N N . VAL A 1 78 ? -4.429 0.183 12.475 1.00 95.38 78 VAL A N 1
ATOM 637 C CA . VAL A 1 78 ? -5.840 0.425 12.161 1.00 95.38 78 VAL A CA 1
ATOM 638 C C . VAL A 1 78 ? -6.403 1.408 13.181 1.00 95.38 78 VAL A C 1
ATOM 640 O O . VAL A 1 78 ? -6.662 1.063 14.332 1.00 95.38 78 VAL A O 1
ATOM 643 N N . ILE A 1 79 ? -6.576 2.662 12.769 1.00 96.75 79 ILE A N 1
ATOM 644 C CA . ILE A 1 79 ? -7.098 3.725 13.640 1.00 96.75 79 ILE A CA 1
ATOM 645 C C . ILE A 1 79 ? -8.620 3.830 13.582 1.00 96.75 79 ILE A C 1
ATOM 647 O O . ILE A 1 79 ? -9.228 4.408 14.483 1.00 96.75 79 ILE A O 1
ATOM 651 N N . ASP A 1 80 ? -9.237 3.263 12.547 1.00 94.06 80 ASP A N 1
ATOM 652 C CA . ASP A 1 80 ? -10.684 3.139 12.448 1.00 94.06 80 ASP A CA 1
ATOM 653 C C . ASP A 1 80 ? -11.093 2.011 11.500 1.00 94.06 80 ASP A C 1
ATOM 655 O O . ASP A 1 80 ? -10.3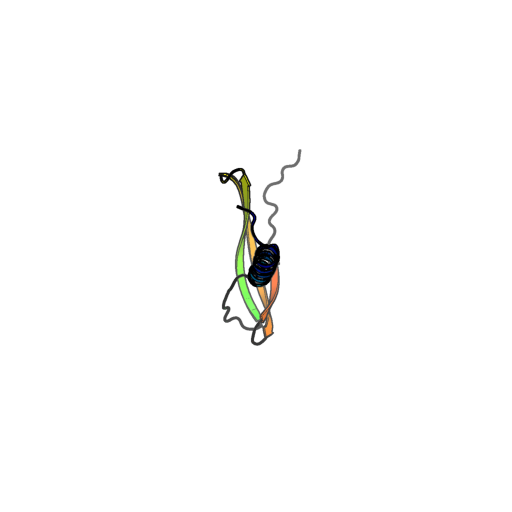47 1.659 10.584 1.00 94.06 80 ASP A O 1
ATOM 659 N N . SER A 1 81 ? -12.292 1.472 11.699 1.00 90.44 81 SER A N 1
ATOM 660 C CA . SER A 1 81 ? -12.877 0.430 10.855 1.00 90.44 81 SER A CA 1
ATOM 661 C C . SER A 1 81 ? -14.379 0.660 10.708 1.00 90.44 81 SER A C 1
ATOM 663 O O . SER A 1 81 ? -15.073 0.897 11.694 1.00 90.44 81 SER A O 1
ATOM 665 N N . THR A 1 82 ? -14.872 0.565 9.481 1.00 89.38 82 THR A N 1
ATOM 666 C CA . THR A 1 82 ? -16.299 0.515 9.126 1.00 89.38 82 THR A CA 1
ATOM 667 C C . THR A 1 82 ? -16.628 -0.885 8.604 1.00 89.38 82 THR A C 1
ATOM 669 O O . THR A 1 82 ? -15.731 -1.714 8.474 1.00 89.38 82 THR A O 1
ATOM 672 N N . GLU A 1 83 ? -17.888 -1.152 8.257 1.00 85.75 83 GLU A N 1
ATOM 673 C CA . GLU A 1 83 ? -18.287 -2.444 7.674 1.00 85.75 83 GLU A CA 1
ATOM 674 C C . GLU A 1 83 ? -17.548 -2.777 6.366 1.00 85.75 83 GLU A C 1
ATOM 676 O O . GLU A 1 83 ? -17.388 -3.949 6.038 1.00 85.75 83 GLU A O 1
ATOM 681 N N . THR A 1 84 ? -17.082 -1.765 5.622 1.00 86.75 84 THR A N 1
ATOM 682 C CA . THR A 1 84 ? -16.501 -1.955 4.280 1.00 86.75 84 THR A CA 1
ATOM 683 C C . THR A 1 84 ? -15.105 -1.366 4.102 1.00 86.75 84 THR A C 1
ATOM 685 O O . THR A 1 84 ? -14.516 -1.512 3.032 1.00 86.75 84 THR A O 1
ATOM 688 N N . SER A 1 85 ? -14.557 -0.677 5.105 1.00 86.94 85 SER A N 1
ATOM 689 C CA . SER A 1 85 ? -13.278 0.021 4.952 1.00 86.94 85 SER A CA 1
ATOM 690 C C . SER A 1 85 ? -12.520 0.210 6.258 1.00 86.94 85 SER A C 1
ATOM 692 O O . SER A 1 85 ? -13.108 0.301 7.338 1.00 86.94 85 SER A O 1
ATOM 694 N N . TYR A 1 86 ? -11.202 0.342 6.129 1.00 89.88 86 TYR A N 1
ATOM 695 C CA . TYR A 1 86 ? -10.278 0.605 7.224 1.00 89.88 86 TYR A CA 1
ATOM 696 C C . TYR A 1 86 ? -9.602 1.955 7.031 1.00 89.88 86 TYR A C 1
ATOM 698 O O . TYR A 1 86 ? -9.159 2.289 5.931 1.00 89.88 86 TYR A O 1
ATOM 706 N N . LYS A 1 87 ? -9.456 2.712 8.118 1.00 92.62 87 LYS A N 1
ATOM 707 C CA . LYS A 1 87 ? -8.560 3.864 8.165 1.00 92.62 87 LYS A CA 1
ATOM 708 C C . LYS A 1 87 ? -7.254 3.430 8.812 1.00 92.62 87 LYS A C 1
ATOM 710 O O . LYS A 1 87 ? -7.224 3.035 9.978 1.00 92.62 87 LYS A O 1
ATOM 715 N N . ILE A 1 88 ? -6.177 3.527 8.044 1.00 92.31 88 ILE A N 1
ATOM 716 C CA . ILE A 1 88 ? -4.847 3.080 8.447 1.00 92.31 88 ILE A CA 1
ATOM 717 C C . ILE A 1 88 ? -3.980 4.308 8.700 1.00 92.31 88 ILE A C 1
ATOM 719 O O . ILE A 1 88 ? -3.886 5.202 7.860 1.00 92.31 88 ILE A O 1
ATOM 723 N N . HIS A 1 89 ? -3.333 4.344 9.859 1.00 93.44 89 HIS A N 1
ATOM 724 C CA . HIS A 1 89 ? -2.168 5.184 10.075 1.00 93.44 89 HIS A CA 1
ATOM 725 C C . HIS A 1 89 ? -0.929 4.353 9.760 1.00 93.44 89 HIS A C 1
ATOM 727 O O . HIS A 1 89 ? -0.717 3.305 10.367 1.00 93.44 89 HIS A O 1
ATOM 733 N N . TRP A 1 90 ? -0.133 4.804 8.799 1.00 91.50 90 TRP A N 1
ATOM 734 C CA . TRP A 1 90 ? 1.105 4.136 8.416 1.00 91.50 90 TRP A CA 1
ATOM 735 C C . TRP A 1 90 ? 2.333 4.937 8.853 1.00 91.50 90 TRP A C 1
ATOM 737 O O . TRP A 1 90 ? 2.375 6.162 8.727 1.00 91.50 90 TRP A O 1
ATOM 747 N N . THR A 1 91 ? 3.350 4.247 9.349 1.00 91.88 91 THR A N 1
ATOM 748 C CA . THR A 1 91 ? 4.673 4.818 9.612 1.00 91.88 91 THR A CA 1
ATOM 749 C C . THR A 1 91 ? 5.716 4.002 8.865 1.00 91.88 91 THR A C 1
ATOM 751 O O . THR A 1 91 ? 5.542 2.802 8.652 1.00 91.88 91 THR A O 1
ATOM 754 N N . TYR A 1 92 ? 6.785 4.650 8.411 1.00 84.88 92 TYR A N 1
ATOM 755 C CA . TYR A 1 92 ? 7.876 3.991 7.703 1.00 84.88 92 TYR A CA 1
ATOM 756 C C . TYR A 1 92 ? 9.197 4.291 8.400 1.00 84.88 92 TYR A C 1
ATOM 758 O O . TYR A 1 92 ? 9.465 5.428 8.791 1.00 84.88 92 TYR A O 1
ATOM 766 N N . GLU A 1 93 ? 10.035 3.271 8.535 1.00 72.12 93 GLU A N 1
ATOM 767 C CA . GLU A 1 93 ? 11.410 3.453 8.983 1.00 72.12 93 GLU A CA 1
ATOM 768 C C . GLU A 1 93 ? 12.273 3.745 7.755 1.00 72.12 93 GLU A C 1
ATOM 770 O O . GLU A 1 93 ? 12.556 2.862 6.944 1.00 72.12 93 GLU A O 1
ATOM 775 N N . PHE A 1 94 ? 12.667 5.007 7.582 1.00 63.06 94 PHE A N 1
ATOM 776 C CA . PHE A 1 94 ? 13.613 5.385 6.537 1.00 63.06 94 PHE A CA 1
ATOM 777 C C . PHE A 1 94 ? 15.041 5.287 7.075 1.00 63.06 94 PHE A C 1
ATOM 779 O O . PHE A 1 94 ? 15.497 6.170 7.800 1.00 63.06 94 PHE A O 1
ATOM 786 N N . SER A 1 95 ? 15.776 4.235 6.709 1.00 54.78 95 SER A N 1
ATOM 787 C CA . SER A 1 95 ? 17.220 4.188 6.948 1.00 54.78 95 SER A CA 1
ATOM 788 C C . SER A 1 95 ? 17.963 4.818 5.765 1.00 54.78 95 SER A C 1
ATOM 790 O O . SER A 1 95 ? 18.008 4.231 4.682 1.00 54.78 95 SER A O 1
ATOM 792 N N . PHE A 1 96 ? 18.593 5.981 5.967 1.00 51.91 9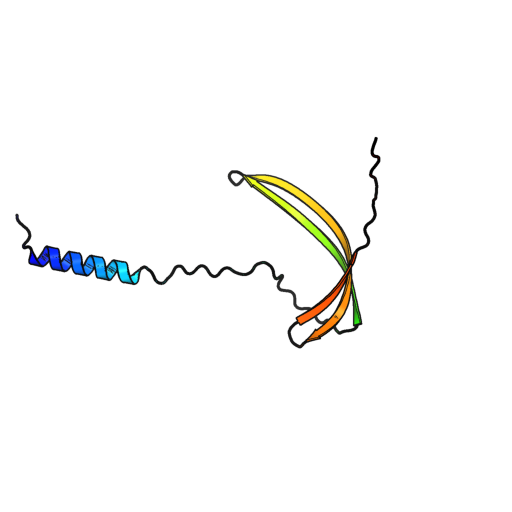6 PHE A N 1
ATOM 793 C CA . PHE A 1 96 ? 19.611 6.520 5.053 1.00 51.91 96 PHE A CA 1
ATOM 794 C C . PHE A 1 96 ? 20.888 5.666 5.147 1.00 51.91 96 PHE A C 1
ATOM 796 O O . PHE A 1 96 ? 21.866 6.038 5.791 1.00 51.91 96 PHE A O 1
ATOM 803 N N . GLY A 1 97 ? 20.881 4.484 4.538 1.00 49.69 97 GLY A N 1
ATOM 804 C CA . GLY A 1 97 ? 22.074 3.656 4.394 1.00 49.69 97 GLY A CA 1
ATOM 805 C C . GLY A 1 97 ? 22.861 4.048 3.147 1.00 49.69 97 GLY A C 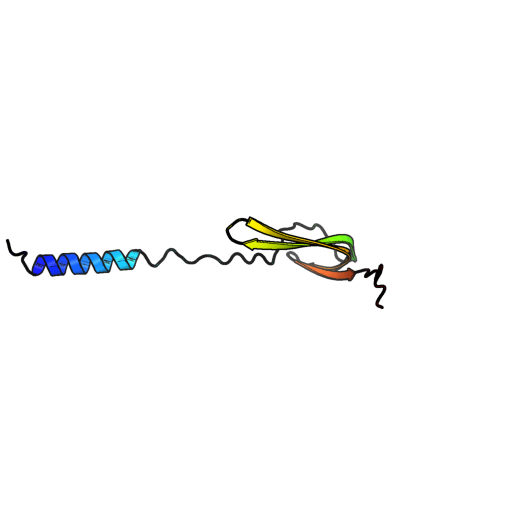1
ATOM 806 O O . GLY A 1 97 ? 22.593 3.510 2.080 1.00 49.69 97 GLY A O 1
ATOM 807 N N . GLY A 1 98 ? 23.844 4.947 3.284 1.00 46.91 98 GLY A N 1
ATOM 808 C CA . GLY A 1 98 ? 24.983 5.001 2.355 1.00 46.91 98 GLY A CA 1
ATOM 809 C C . GLY A 1 98 ? 24.998 6.081 1.267 1.00 46.91 98 GLY A C 1
ATOM 810 O O . GLY A 1 98 ? 25.344 5.770 0.132 1.00 46.91 98 GLY A O 1
ATOM 811 N N . PHE A 1 99 ? 24.724 7.349 1.590 1.00 39.72 99 PHE A N 1
ATOM 812 C CA . PHE A 1 99 ? 25.176 8.454 0.730 1.00 39.72 99 PHE A CA 1
ATOM 813 C C . PHE A 1 99 ? 26.520 8.994 1.230 1.00 39.72 99 PHE A C 1
ATOM 815 O O . PHE A 1 99 ? 26.579 9.724 2.215 1.00 39.72 99 PHE A O 1
ATOM 822 N N . ASN A 1 100 ? 27.596 8.617 0.539 1.00 41.66 100 ASN A N 1
ATOM 823 C CA . ASN A 1 100 ? 28.869 9.328 0.584 1.00 41.66 100 ASN A CA 1
ATOM 824 C C . ASN A 1 100 ? 28.821 10.335 -0.573 1.00 41.66 100 ASN A C 1
ATOM 826 O O . ASN A 1 100 ? 28.890 9.938 -1.736 1.00 41.66 100 ASN A O 1
ATOM 830 N N . ILE A 1 101 ? 28.570 11.604 -0.259 1.00 46.12 101 ILE A N 1
ATOM 831 C CA . ILE A 1 101 ? 28.535 12.693 -1.241 1.00 46.12 101 ILE A CA 1
ATOM 832 C C . ILE A 1 101 ? 29.931 13.336 -1.222 1.00 46.12 101 ILE A C 1
ATOM 834 O O . ILE A 1 101 ? 30.350 13.725 -0.129 1.00 46.12 101 ILE A O 1
ATOM 838 N N . PRO A 1 102 ? 30.673 13.384 -2.346 1.00 49.94 102 PRO A N 1
ATOM 839 C CA . PRO A 1 102 ? 31.959 14.080 -2.414 1.00 49.94 102 PRO A CA 1
ATOM 840 C C . PRO A 1 102 ? 31.821 15.592 -2.201 1.00 49.94 102 PRO A C 1
ATOM 842 O O . PRO A 1 102 ? 30.746 16.146 -2.532 1.00 49.94 102 PRO A O 1
#

Sequence (102 aa):
MTLKSSYVKFFFGLFIYLISIGSFSAQEQETDTTGIPFVAYWSKGDEYNFQITKVKQEWKDDALTKNDSSSYKVNFKVIDSTETSYKIHWTYEFSFGGFNIP

Foldseek 3Di:
DDDDVVVVVVVVVVVVVVVVVPPPPPPPPPPPPPDDDDDDPDDQFDKDKDKDKDWDWDDDPNHTPDTDIDIWIKMWHFNDDDPVDTDTDIDTDDDPPDDPDD